Protein AF-A0ABD1U595-F1 (afdb_monomer)

Secondary structure (DSSP, 8-state):
------HHHHHHHHHHHHHHHHHHHHHHHHHHHHHHTTS-SS-HHHHHHHHHHHHHHHHHHHHHHHHIIIIIHHHHHHT-HHHHHHHHHHHHHHHHHHHHS---S---PPPHHHHHHHHH-

Radius of gyration: 20.92 Å; Cα contacts (8 Å, |Δi|>4): 44; chains: 1; bounding box: 61×36×52 Å

Organism: NCBI:txid205694

Foldseek 3Di:
DDPPPDVVVVVVVVVVVVVVVVVVVVVVVVVLVVLLVVFDPPDPVSVQLNQQVVVVVVVCVVVVVVCCVVPLVCCPVPPHVVVSVVVVVVVVVVVVVVVVVPDDDDDSDHHVVVVVVVVVD

InterPro domains:
  IPR000109 Proton-dependent oligopeptide transporter family [PF00854] (6-88)
  IPR036259 MFS transporter superfamily [G3DSA:1.20.1250.20] (1-106)
  IPR036259 MFS transporter superfamily [SSF103473] (9-97)

pLDDT: mean 78.47, std 11.55, range [34.69, 93.75]

Sequence (121 aa):
MLNSESPSHIQVFFFSLYLVALGQGVHKPCITAFVADQFDGQDAEERRGRSSLINWIHFSSVAGPLTAVLVLNYIQDNLSWSLGFGILGFNASITFRLVRKNRLRTIMAPSFDEVYELFIH

Mean predicted aligned error: 10.92 Å

Solvent-accessible surface area (backbone atoms only — not comparable to full-atom values): 7080 Å² total; per-residue (Å²): 134,85,79,79,75,56,71,62,61,59,50,51,50,53,51,50,50,51,51,50,53,49,52,61,61,52,50,57,59,49,52,53,48,58,58,53,70,75,40,59,85,82,43,75,67,41,46,52,43,46,54,19,50,54,49,52,52,53,50,48,66,54,52,47,59,53,49,42,59,59,52,48,46,47,38,35,77,73,74,35,58,69,58,51,52,47,53,52,54,51,51,53,53,50,50,57,54,49,69,70,48,89,76,88,83,83,77,79,60,78,36,64,68,61,53,50,58,65,71,77,109

Nearest PDB structures (foldseek):
  6j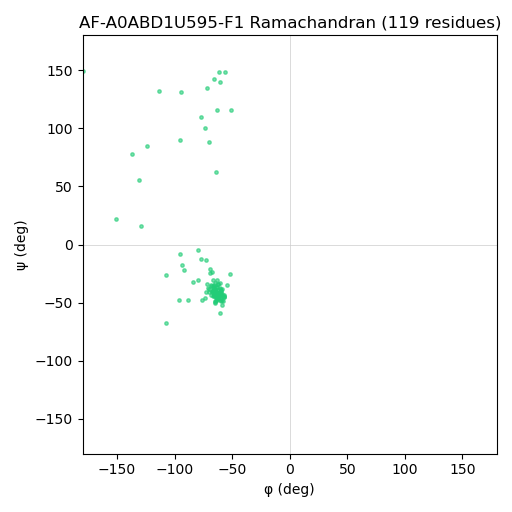qa-assembly1_A  TM=3.731E-01  e=5.165E+00  Onion yellows phytoplasma OY-W

Structure (mmCIF, N/CA/C/O backbone):
data_AF-A0ABD1U595-F1
#
_entry.id   AF-A0ABD1U595-F1
#
loop_
_atom_site.group_PDB
_atom_site.id
_atom_site.type_symbol
_atom_site.label_atom_id
_atom_site.label_alt_id
_atom_site.label_comp_id
_atom_site.label_asym_id
_atom_site.label_entity_id
_atom_site.label_seq_id
_atom_site.pdbx_PDB_ins_code
_atom_site.Cartn_x
_atom_site.Cartn_y
_atom_site.Cartn_z
_atom_site.occupancy
_atom_site.B_iso_or_equiv
_atom_site.auth_seq_id
_atom_site.auth_comp_id
_atom_site.auth_asym_id
_atom_site.auth_atom_id
_atom_site.pdbx_PDB_model_num
ATOM 1 N N . MET A 1 1 ? 29.239 -15.157 -28.351 1.00 34.69 1 MET A N 1
ATOM 2 C CA . MET A 1 1 ? 29.939 -15.290 -27.057 1.00 34.69 1 MET A CA 1
ATOM 3 C C . MET A 1 1 ? 28.868 -15.420 -25.989 1.00 34.69 1 MET A C 1
ATOM 5 O O . MET A 1 1 ? 28.252 -14.425 -25.643 1.00 34.69 1 MET A O 1
ATOM 9 N N . LEU A 1 2 ? 28.537 -16.652 -25.595 1.00 45.00 2 LEU A N 1
ATOM 10 C CA . LEU A 1 2 ? 27.580 -16.908 -24.518 1.00 45.00 2 LEU A CA 1
ATOM 11 C C . LEU A 1 2 ? 28.319 -16.654 -23.204 1.00 45.00 2 LEU A C 1
ATOM 13 O O . LEU A 1 2 ? 29.249 -17.389 -22.882 1.00 45.00 2 LEU A O 1
ATOM 17 N N . ASN A 1 3 ? 27.963 -15.578 -22.505 1.00 53.75 3 ASN A N 1
ATOM 18 C CA . ASN A 1 3 ? 28.464 -15.314 -21.163 1.00 53.75 3 ASN A CA 1
ATOM 19 C C . ASN A 1 3 ? 27.968 -16.459 -20.272 1.00 53.75 3 ASN A C 1
ATOM 21 O O . ASN A 1 3 ? 26.761 -16.649 -20.120 1.00 53.75 3 ASN A O 1
ATOM 25 N N . SER A 1 4 ? 28.881 -17.264 -19.736 1.00 53.38 4 SER A N 1
ATOM 26 C CA . SER A 1 4 ? 28.554 -18.218 -18.684 1.00 53.38 4 SER A CA 1
ATOM 27 C C . SER A 1 4 ? 28.258 -17.415 -17.419 1.00 53.38 4 SER A C 1
ATOM 29 O O . SER A 1 4 ? 29.170 -17.119 -16.646 1.00 53.38 4 SER A O 1
ATOM 31 N N . GLU A 1 5 ? 27.005 -17.001 -17.241 1.00 60.88 5 GLU A N 1
ATOM 32 C CA . GLU A 1 5 ? 26.511 -16.494 -15.961 1.00 60.88 5 GLU A CA 1
ATOM 33 C C . GLU A 1 5 ? 26.891 -17.528 -14.893 1.00 60.88 5 GLU A C 1
ATOM 35 O O . GLU A 1 5 ? 26.498 -18.697 -14.978 1.00 60.88 5 GLU A O 1
ATOM 40 N N . SER A 1 6 ? 27.747 -17.147 -13.941 1.00 64.19 6 SER A N 1
ATOM 41 C CA . SER A 1 6 ? 28.193 -18.082 -12.913 1.00 64.19 6 SER A CA 1
ATOM 42 C C . SER A 1 6 ? 26.966 -18.559 -12.116 1.00 64.19 6 SER A C 1
ATOM 44 O O . SER A 1 6 ? 26.073 -17.754 -11.829 1.00 64.19 6 SER A O 1
ATOM 46 N N . PRO A 1 7 ? 26.874 -19.855 -11.751 1.00 73.69 7 PRO A N 1
ATOM 47 C CA . PRO A 1 7 ? 25.695 -20.417 -11.077 1.00 73.69 7 PRO A CA 1
ATOM 48 C C . PRO A 1 7 ? 25.257 -19.633 -9.829 1.00 73.69 7 PRO A C 1
ATOM 50 O O . PRO A 1 7 ? 24.082 -19.643 -9.463 1.00 73.69 7 PRO A O 1
ATOM 53 N N . SER A 1 8 ? 26.192 -18.916 -9.202 1.00 77.69 8 SER A N 1
ATOM 54 C CA . SER A 1 8 ? 25.965 -18.062 -8.041 1.00 77.69 8 SER A CA 1
ATOM 55 C C . SER A 1 8 ? 25.091 -16.838 -8.331 1.00 77.69 8 SER A C 1
ATOM 57 O O . SER A 1 8 ? 24.268 -16.502 -7.484 1.00 77.69 8 SER A O 1
ATOM 59 N N . HIS A 1 9 ? 25.194 -16.183 -9.496 1.00 83.81 9 HIS A N 1
ATOM 60 C CA . HIS A 1 9 ? 24.334 -15.031 -9.818 1.00 83.81 9 HIS A CA 1
ATOM 61 C C . HIS A 1 9 ? 22.863 -15.440 -9.906 1.00 83.81 9 HIS A C 1
ATOM 63 O O . HIS A 1 9 ? 21.991 -14.763 -9.362 1.00 83.81 9 HIS A O 1
ATOM 69 N N . ILE A 1 10 ? 22.600 -16.593 -10.522 1.00 87.19 10 ILE A N 1
ATOM 70 C CA . ILE A 1 10 ? 21.255 -17.158 -10.653 1.00 87.19 10 ILE A CA 1
ATOM 71 C C . ILE A 1 10 ? 20.703 -17.545 -9.271 1.00 87.19 10 ILE A C 1
ATOM 73 O O . ILE A 1 10 ? 19.559 -17.231 -8.948 1.00 87.19 10 ILE A O 1
ATOM 77 N N . GLN A 1 11 ? 21.520 -18.174 -8.421 1.00 87.69 11 GLN A N 1
ATOM 78 C CA . GLN A 1 11 ? 21.128 -18.538 -7.053 1.00 87.69 11 GLN A CA 1
ATOM 79 C C . GLN A 1 11 ? 20.806 -17.315 -6.189 1.00 87.69 11 GLN A C 1
ATOM 81 O O . GLN A 1 11 ? 19.776 -17.298 -5.518 1.00 87.69 11 GLN A O 1
ATOM 86 N N . VAL A 1 12 ? 21.654 -16.282 -6.228 1.00 90.69 12 VAL A N 1
ATOM 87 C CA . VAL A 1 12 ? 21.429 -15.029 -5.495 1.00 90.69 12 VAL A CA 1
ATOM 88 C C . VAL A 1 12 ? 20.169 -14.331 -6.001 1.00 90.69 12 VAL A C 1
ATOM 90 O O . VAL A 1 12 ? 19.367 -13.878 -5.192 1.00 90.69 12 VAL A O 1
ATOM 93 N N . PHE A 1 13 ? 19.942 -14.308 -7.316 1.00 90.25 13 PHE A N 1
ATOM 94 C CA . PHE A 1 13 ? 18.737 -13.734 -7.910 1.00 90.25 13 PHE A CA 1
ATOM 95 C C . PHE A 1 13 ? 17.456 -14.406 -7.395 1.00 90.25 13 PHE A C 1
ATOM 97 O O . PHE A 1 13 ? 16.564 -13.726 -6.884 1.00 90.25 13 PHE A O 1
ATOM 104 N N . PHE A 1 14 ? 17.373 -15.739 -7.456 1.00 92.06 14 PHE A N 1
ATOM 105 C CA . PHE A 1 14 ? 16.207 -16.456 -6.938 1.00 92.06 14 PHE A CA 1
ATOM 106 C C . PHE A 1 14 ? 16.062 -16.304 -5.423 1.00 92.06 14 PHE A C 1
ATOM 108 O O . PH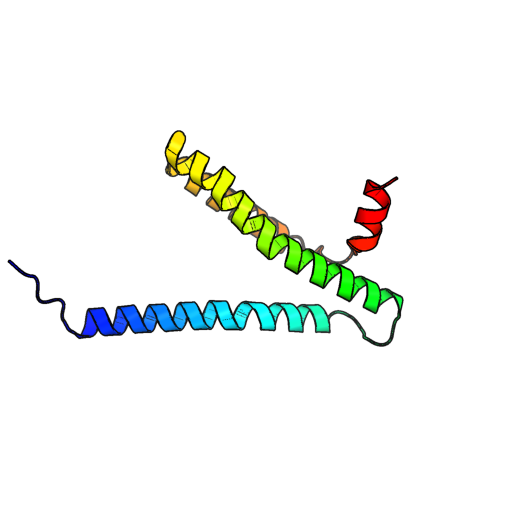E A 1 14 ? 14.952 -16.102 -4.939 1.00 92.06 14 PHE A O 1
ATOM 115 N N . PHE A 1 15 ? 17.161 -16.334 -4.670 1.00 93.75 15 PHE A N 1
ATOM 116 C CA . PHE A 1 15 ? 17.139 -16.100 -3.228 1.00 93.75 15 PHE A CA 1
ATOM 117 C C . PHE A 1 15 ? 16.577 -14.714 -2.875 1.00 93.75 15 PHE A C 1
ATOM 119 O O . PHE A 1 15 ? 15.694 -14.604 -2.024 1.00 93.75 15 PHE A O 1
ATOM 126 N N . SER A 1 16 ? 17.014 -13.662 -3.572 1.00 91.62 16 SER A N 1
ATOM 127 C CA . SER A 1 16 ? 16.464 -12.313 -3.423 1.00 91.62 16 SER A CA 1
ATOM 128 C C . SER A 1 16 ? 14.975 -12.252 -3.770 1.00 91.62 16 SER A C 1
ATOM 130 O O . SER A 1 16 ? 14.215 -11.623 -3.036 1.00 91.62 16 SER A O 1
ATOM 132 N N . LEU A 1 17 ? 14.529 -12.937 -4.829 1.00 92.00 17 LEU A N 1
ATOM 133 C CA . LEU A 1 17 ? 13.104 -13.020 -5.168 1.00 92.00 17 LEU A CA 1
ATOM 134 C C . LEU A 1 17 ? 12.282 -13.697 -4.063 1.00 92.00 17 LEU A C 1
ATOM 136 O O . LEU A 1 17 ? 11.220 -13.190 -3.699 1.00 92.00 17 LEU A O 1
ATOM 140 N N . TYR A 1 18 ? 12.780 -14.795 -3.485 1.00 93.62 18 TYR A N 1
ATOM 141 C CA . TYR A 1 18 ? 12.123 -15.459 -2.356 1.00 93.62 18 TYR A CA 1
ATOM 142 C C . TYR A 1 18 ? 12.054 -14.556 -1.122 1.00 93.62 18 TYR A C 1
ATOM 144 O O . TYR A 1 18 ? 11.005 -14.481 -0.485 1.00 93.62 18 TYR A O 1
ATOM 152 N N . LEU A 1 19 ? 13.122 -13.817 -0.807 1.00 92.00 19 LEU A N 1
ATOM 153 C CA . LEU A 1 19 ? 13.115 -12.848 0.292 1.00 92.00 19 LEU A CA 1
ATOM 154 C C . LEU A 1 19 ? 12.084 -11.731 0.084 1.00 92.00 19 LEU A C 1
ATOM 156 O O . LEU A 1 19 ? 11.373 -11.377 1.024 1.00 92.00 19 LEU A O 1
ATOM 160 N N . VAL A 1 20 ? 11.961 -11.197 -1.135 1.00 91.38 20 VAL A N 1
ATOM 161 C CA . VAL A 1 20 ? 10.950 -10.178 -1.460 1.00 91.38 20 VAL A CA 1
ATOM 162 C C . VAL A 1 20 ? 9.539 -10.748 -1.317 1.00 91.38 20 VAL A C 1
ATOM 164 O O . VAL A 1 20 ? 8.686 -10.111 -0.695 1.00 91.38 20 VAL A O 1
ATOM 167 N N . ALA A 1 21 ? 9.293 -11.953 -1.837 1.00 90.12 21 ALA A N 1
ATOM 168 C CA . ALA A 1 21 ? 7.999 -12.623 -1.718 1.00 90.12 21 ALA A CA 1
ATOM 169 C C . ALA A 1 21 ? 7.612 -12.858 -0.247 1.00 90.12 21 ALA A C 1
ATOM 171 O O . ALA A 1 21 ? 6.484 -12.559 0.151 1.00 90.12 21 ALA A O 1
ATOM 172 N N . LEU A 1 22 ? 8.561 -13.312 0.579 1.00 89.81 22 LEU A N 1
ATOM 173 C CA . LEU A 1 22 ? 8.367 -13.485 2.020 1.00 89.81 22 LEU A CA 1
ATOM 174 C C . LEU A 1 22 ? 8.094 -12.152 2.726 1.00 89.81 22 LEU A C 1
ATOM 176 O O . LEU A 1 22 ? 7.149 -12.057 3.508 1.00 89.81 22 LEU A O 1
ATOM 180 N N . GLY A 1 23 ? 8.866 -11.106 2.421 1.00 86.75 23 GLY A N 1
ATOM 181 C CA . GLY A 1 23 ? 8.679 -9.778 3.006 1.00 86.75 23 GLY A CA 1
ATOM 182 C C . GLY A 1 23 ? 7.292 -9.200 2.717 1.00 86.75 23 GLY A C 1
ATOM 183 O O . GLY A 1 23 ? 6.610 -8.729 3.626 1.00 86.75 23 GLY A O 1
ATOM 184 N N . GLN A 1 24 ? 6.827 -9.303 1.470 1.00 84.25 24 GLN A N 1
ATOM 185 C CA . GLN A 1 24 ? 5.488 -8.847 1.082 1.00 84.25 24 GLN A CA 1
ATOM 186 C C . GLN A 1 24 ? 4.370 -9.699 1.702 1.00 84.25 24 GLN A C 1
ATOM 188 O O . GLN A 1 24 ? 3.322 -9.163 2.071 1.00 84.25 24 GLN A O 1
ATOM 193 N N . GLY A 1 25 ? 4.595 -11.009 1.846 1.00 81.69 25 GLY A N 1
ATOM 194 C CA . GLY A 1 25 ? 3.645 -11.938 2.457 1.00 81.69 25 GLY A CA 1
ATOM 195 C C . GLY A 1 25 ? 3.436 -11.699 3.953 1.00 81.69 25 GLY A C 1
ATOM 196 O O . GLY A 1 25 ? 2.300 -11.729 4.416 1.00 81.69 25 GLY A O 1
ATOM 197 N N . VAL A 1 26 ? 4.505 -11.406 4.703 1.00 84.19 26 VAL A N 1
ATOM 198 C CA . VAL A 1 26 ? 4.448 -11.195 6.165 1.00 84.19 26 VAL A CA 1
ATOM 199 C C . VAL A 1 26 ? 3.946 -9.797 6.542 1.00 84.19 26 VAL A C 1
ATOM 201 O O . VAL A 1 26 ? 3.282 -9.625 7.564 1.00 84.19 26 VAL A O 1
ATOM 204 N N . HIS A 1 27 ? 4.206 -8.789 5.710 1.00 80.44 27 HIS A N 1
ATOM 205 C CA . HIS A 1 27 ? 3.836 -7.398 5.987 1.00 80.44 27 HIS A CA 1
ATOM 206 C C . HIS A 1 27 ? 2.320 -7.195 6.171 1.00 80.44 27 HIS A C 1
ATOM 208 O O . HIS A 1 27 ? 1.880 -6.526 7.107 1.00 80.44 27 HIS A O 1
ATOM 214 N N . LYS A 1 28 ? 1.509 -7.812 5.304 1.00 76.56 28 LYS A N 1
ATOM 215 C CA . LYS A 1 28 ? 0.044 -7.653 5.285 1.00 76.56 28 LYS A CA 1
ATOM 216 C C . LYS A 1 28 ? -0.670 -8.182 6.543 1.00 76.56 28 LYS A C 1
ATOM 218 O O . LYS A 1 28 ? -1.454 -7.422 7.122 1.00 76.56 28 LYS A O 1
ATOM 223 N N . PRO A 1 29 ? -0.428 -9.425 7.008 1.00 78.81 29 PRO A N 1
ATOM 224 C CA . PRO A 1 29 ? -1.050 -9.923 8.233 1.00 78.81 29 PRO A CA 1
ATOM 225 C C . PRO A 1 29 ? -0.520 -9.210 9.483 1.00 78.81 29 PRO A C 1
ATOM 227 O O . PRO A 1 29 ? -1.305 -8.947 10.387 1.00 78.81 29 PRO A O 1
ATOM 230 N N . CYS A 1 30 ? 0.765 -8.828 9.517 1.00 84.25 30 CYS A N 1
ATOM 231 C CA . CYS A 1 30 ? 1.360 -8.126 10.660 1.00 84.25 30 CYS A CA 1
ATOM 232 C C . CYS A 1 30 ? 0.713 -6.752 10.897 1.00 84.25 30 CYS A C 1
ATOM 234 O O . CYS A 1 30 ? 0.296 -6.450 12.012 1.00 84.25 30 CYS A O 1
ATOM 236 N N . ILE A 1 31 ? 0.547 -5.949 9.838 1.00 82.00 31 ILE A N 1
ATOM 237 C CA . ILE A 1 31 ? -0.132 -4.649 9.942 1.00 82.00 31 ILE A CA 1
ATOM 238 C C . ILE A 1 31 ? -1.581 -4.827 10.382 1.00 82.00 31 ILE A C 1
ATOM 240 O O . ILE A 1 31 ? -2.048 -4.099 11.250 1.00 82.00 31 ILE A O 1
ATOM 244 N N . THR A 1 32 ? -2.295 -5.791 9.801 1.00 82.81 32 THR A N 1
ATOM 245 C CA . THR A 1 32 ? -3.715 -5.996 10.117 1.00 82.81 32 THR A CA 1
ATOM 246 C C . THR A 1 32 ? -3.904 -6.454 11.564 1.00 82.81 32 THR A C 1
ATOM 248 O O . THR A 1 32 ? -4.827 -5.986 12.224 1.00 82.81 32 THR A O 1
ATOM 251 N N . ALA A 1 33 ? -3.014 -7.309 12.077 1.00 84.25 33 ALA A N 1
ATOM 252 C CA . ALA A 1 33 ? -3.000 -7.717 13.480 1.00 84.25 33 ALA A CA 1
ATOM 253 C C . ALA A 1 33 ? -2.694 -6.532 14.407 1.00 84.25 33 ALA A C 1
ATOM 255 O O . ALA A 1 33 ? -3.475 -6.252 15.306 1.00 84.25 33 ALA A O 1
ATOM 256 N N . PHE A 1 34 ? -1.641 -5.761 14.122 1.00 84.38 34 PHE A N 1
ATOM 257 C CA . PHE A 1 34 ? -1.299 -4.579 14.916 1.00 84.38 34 PHE A CA 1
ATOM 258 C C . PHE A 1 34 ? -2.423 -3.534 14.934 1.00 84.38 34 PHE A C 1
ATOM 260 O O . PHE A 1 34 ? -2.692 -2.933 15.966 1.00 84.38 34 PHE A O 1
ATOM 267 N N . VAL A 1 35 ? -3.089 -3.318 13.796 1.00 81.12 35 VAL A N 1
ATOM 268 C CA . VAL A 1 35 ? -4.251 -2.427 13.690 1.00 81.12 35 VAL A CA 1
ATOM 269 C C . VAL A 1 35 ? -5.430 -2.974 14.488 1.00 81.12 35 VAL A C 1
ATOM 271 O O . VAL A 1 35 ? -6.085 -2.211 15.188 1.00 81.12 35 VAL A O 1
ATOM 274 N N . ALA A 1 36 ? -5.699 -4.276 14.403 1.00 82.31 36 ALA A N 1
ATOM 275 C CA . ALA A 1 36 ? -6.746 -4.928 15.179 1.00 82.31 36 ALA A CA 1
ATOM 276 C C . ALA A 1 36 ? -6.496 -4.846 16.695 1.00 82.31 36 ALA A C 1
ATOM 278 O O . ALA A 1 36 ? -7.467 -4.711 17.436 1.00 82.31 36 ALA A O 1
ATOM 279 N N . ASP A 1 37 ? -5.231 -4.876 17.122 1.00 86.12 37 ASP A N 1
ATOM 280 C CA . ASP A 1 37 ? -4.803 -4.760 18.522 1.00 86.12 37 ASP A CA 1
ATOM 281 C C . ASP A 1 37 ? -4.943 -3.333 19.086 1.00 86.12 37 ASP A C 1
ATOM 283 O O . ASP A 1 37 ? -4.875 -3.148 20.298 1.00 86.12 37 ASP A O 1
ATOM 287 N N . GLN A 1 38 ? -5.153 -2.313 18.241 1.00 81.56 38 GLN A N 1
ATOM 288 C CA . GLN A 1 38 ? -5.412 -0.937 18.699 1.00 81.56 38 GLN A CA 1
ATOM 289 C C . GLN A 1 38 ? -6.844 -0.715 19.209 1.00 81.56 38 GLN A C 1
ATOM 291 O O . GLN A 1 38 ? -7.109 0.338 19.781 1.00 81.56 38 GLN A O 1
ATOM 296 N N . PHE A 1 39 ? -7.763 -1.655 18.974 1.00 80.88 39 PHE A N 1
ATOM 297 C CA . PHE A 1 39 ? -9.171 -1.539 19.361 1.00 80.88 39 PHE A CA 1
ATOM 298 C C . PHE A 1 39 ? -9.501 -2.573 20.431 1.00 80.88 39 PHE A C 1
ATOM 300 O O . PHE A 1 39 ? -9.202 -3.759 20.250 1.00 80.88 39 PHE A O 1
ATOM 307 N N . ASP A 1 40 ? -10.163 -2.156 21.508 1.00 76.81 40 ASP A N 1
ATOM 308 C CA . ASP A 1 40 ? -10.661 -3.083 22.512 1.00 76.81 40 ASP A CA 1
ATOM 309 C C . ASP A 1 40 ? -11.864 -3.862 21.947 1.00 76.81 40 ASP A C 1
ATOM 311 O O . ASP A 1 40 ? -12.767 -3.337 21.292 1.00 76.81 40 ASP A O 1
ATOM 315 N N . GLY A 1 41 ? -11.870 -5.175 22.168 1.00 71.94 41 GLY A N 1
ATOM 316 C CA . GLY A 1 41 ? -12.951 -6.060 21.745 1.00 71.94 41 GLY A CA 1
ATOM 317 C C . GLY A 1 41 ? -14.171 -6.026 22.667 1.00 71.94 41 GLY A C 1
ATOM 318 O O . GLY A 1 41 ? -15.156 -6.707 22.368 1.00 71.94 41 GLY A O 1
ATOM 319 N N . GLN A 1 42 ? -14.103 -5.302 23.788 1.00 76.06 42 GLN A N 1
ATOM 320 C CA . GLN A 1 42 ? -15.154 -5.268 24.808 1.00 76.06 42 GLN A CA 1
ATOM 321 C C . GLN A 1 42 ? -16.184 -4.144 24.591 1.00 76.06 42 GLN A C 1
ATOM 323 O O . GLN A 1 42 ? -17.322 -4.292 25.037 1.00 76.06 42 GLN A O 1
ATOM 328 N N . ASP A 1 43 ? -15.841 -3.082 23.852 1.00 80.31 43 ASP A N 1
ATOM 329 C CA . ASP A 1 43 ? -16.752 -1.976 23.524 1.00 80.31 43 ASP A CA 1
ATOM 330 C C . ASP A 1 43 ? -17.433 -2.189 22.157 1.00 80.31 43 ASP A C 1
ATOM 332 O O . ASP A 1 43 ? -16.799 -2.500 21.145 1.00 80.31 43 ASP A O 1
ATOM 336 N N . ALA A 1 44 ? -18.757 -2.037 22.104 1.00 77.81 44 ALA A N 1
ATOM 337 C CA . ALA A 1 44 ? -19.527 -2.176 20.872 1.00 77.81 44 ALA A CA 1
ATOM 338 C C . ALA A 1 44 ? -19.209 -1.076 19.839 1.00 77.81 44 ALA A C 1
ATOM 340 O O . ALA A 1 44 ? -19.292 -1.343 18.635 1.00 77.81 44 ALA A O 1
ATOM 341 N N . GLU A 1 45 ? -18.835 0.128 20.280 1.00 74.75 45 GLU A N 1
ATOM 3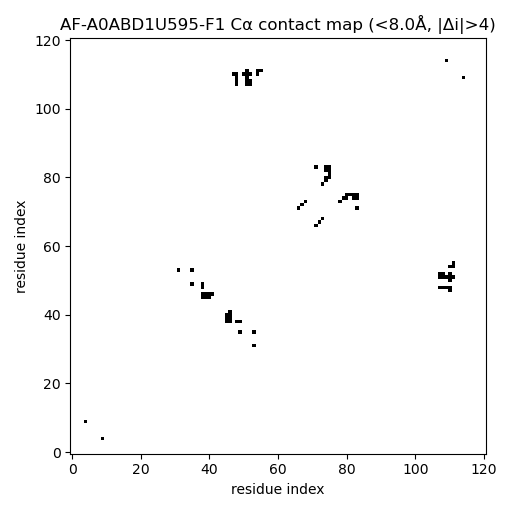42 C CA . GLU A 1 45 ? -18.472 1.245 19.401 1.00 74.75 45 GLU A CA 1
ATOM 343 C C . GLU A 1 45 ? -17.091 1.020 18.764 1.00 74.75 45 GLU A C 1
ATOM 345 O O . GLU A 1 45 ? -16.945 1.081 17.538 1.00 74.75 45 GLU A O 1
ATOM 350 N N . GLU A 1 46 ? -16.094 0.618 19.558 1.00 74.81 46 GLU A N 1
ATOM 351 C CA . GLU A 1 46 ? -14.743 0.333 19.055 1.00 74.81 46 GLU A CA 1
ATOM 352 C C . GLU A 1 46 ? -14.705 -0.868 18.098 1.00 74.81 46 GLU A C 1
ATOM 354 O O . GLU A 1 46 ? -13.972 -0.854 17.104 1.00 74.81 46 GLU A O 1
ATOM 359 N N . ARG A 1 47 ? -15.554 -1.884 18.309 1.00 76.62 47 ARG A N 1
ATOM 360 C CA . ARG A 1 47 ? -15.682 -3.033 17.389 1.00 76.62 47 ARG A CA 1
ATOM 361 C C . ARG A 1 47 ? -16.208 -2.642 16.008 1.00 76.62 47 ARG A C 1
ATOM 363 O O . ARG A 1 47 ? -15.767 -3.210 14.999 1.00 76.62 47 ARG A O 1
ATOM 370 N N . ARG A 1 48 ? -17.135 -1.680 15.942 1.00 77.69 48 ARG A N 1
ATOM 371 C CA . ARG A 1 48 ? -17.618 -1.118 14.668 1.00 77.69 48 ARG A CA 1
ATOM 372 C C . ARG A 1 48 ? -16.512 -0.320 13.984 1.00 77.69 48 ARG A C 1
ATOM 374 O O . ARG A 1 48 ? -16.261 -0.532 12.798 1.00 77.69 48 ARG A O 1
ATOM 381 N N . GLY A 1 49 ? -15.780 0.487 14.751 1.00 78.31 49 GLY A N 1
ATOM 382 C CA . GLY A 1 49 ? -14.602 1.214 14.277 1.00 78.31 49 GLY A CA 1
ATOM 383 C C . GLY A 1 49 ? -13.518 0.314 13.686 1.00 78.31 49 GLY A C 1
ATOM 384 O O . GLY A 1 49 ? -13.030 0.570 12.584 1.00 78.31 49 GLY A O 1
ATOM 385 N N . ARG A 1 50 ? -13.202 -0.794 14.364 1.00 80.00 50 ARG A N 1
ATOM 386 C CA . ARG A 1 50 ? -12.257 -1.811 13.886 1.00 80.00 50 ARG A CA 1
ATOM 387 C C . ARG A 1 50 ? -12.684 -2.408 12.547 1.00 80.00 50 ARG A C 1
ATOM 389 O O . ARG A 1 50 ? -11.868 -2.520 11.634 1.00 80.00 50 ARG A O 1
ATOM 396 N N . SER A 1 51 ? -13.953 -2.795 12.428 1.00 81.56 51 SER A N 1
ATOM 397 C CA . SER A 1 51 ? -14.484 -3.425 11.211 1.00 81.56 51 SER A CA 1
ATOM 398 C C . SER A 1 51 ? -14.497 -2.444 10.033 1.00 81.56 51 SER A C 1
ATOM 400 O O . SER A 1 51 ? -14.091 -2.807 8.929 1.00 81.56 51 SER A O 1
ATOM 402 N N . SER A 1 52 ? -14.861 -1.181 10.283 1.00 82.12 52 SER A N 1
ATOM 403 C CA . SER A 1 52 ? -14.775 -0.096 9.299 1.00 82.12 52 SER A CA 1
ATOM 404 C C . SER A 1 52 ? -13.337 0.124 8.819 1.00 82.12 52 SER A C 1
ATOM 406 O O . SER A 1 52 ? -13.075 0.141 7.615 1.00 82.12 52 SER A O 1
ATOM 408 N N . LEU A 1 53 ? -12.379 0.217 9.747 1.00 81.94 53 LEU A N 1
ATOM 409 C CA . LEU A 1 53 ? -10.979 0.458 9.409 1.00 81.94 53 LEU A CA 1
ATOM 410 C C . LEU A 1 53 ? -10.374 -0.687 8.585 1.00 81.94 53 LEU A C 1
ATOM 412 O O . LEU A 1 53 ? -9.699 -0.433 7.588 1.00 81.94 53 LEU A O 1
ATOM 416 N N . ILE A 1 54 ? -10.632 -1.941 8.967 1.00 83.19 54 ILE A N 1
ATOM 417 C CA . ILE A 1 54 ? -10.162 -3.113 8.213 1.00 83.19 54 ILE A CA 1
ATOM 418 C C . ILE A 1 54 ? -10.751 -3.110 6.797 1.00 83.19 54 ILE A C 1
ATOM 420 O O . ILE A 1 54 ? -10.023 -3.351 5.832 1.00 83.19 54 ILE A O 1
ATOM 424 N N . ASN A 1 55 ? -12.031 -2.764 6.651 1.00 85.06 55 ASN A N 1
ATOM 425 C CA . ASN A 1 55 ? -12.676 -2.6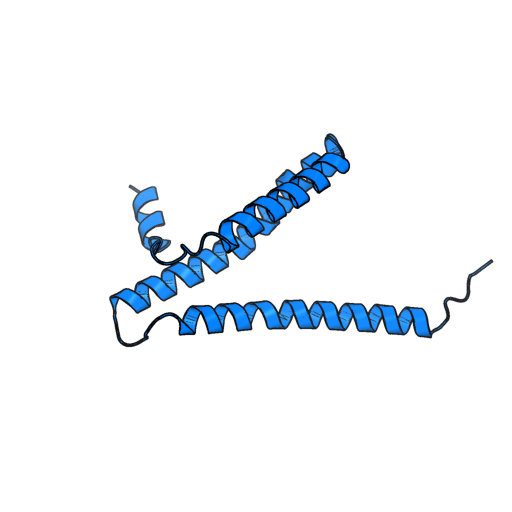85 5.345 1.00 85.06 55 ASN A CA 1
ATOM 426 C C . ASN A 1 55 ? -12.074 -1.575 4.460 1.00 85.06 55 ASN A C 1
ATOM 428 O O . ASN A 1 55 ? -11.748 -1.804 3.295 1.00 85.06 55 ASN A O 1
ATOM 432 N N . TRP A 1 56 ? -11.809 -0.394 5.027 1.00 83.12 56 TRP A N 1
ATOM 433 C CA . TRP A 1 56 ? -11.115 0.699 4.333 1.00 83.12 56 TRP A CA 1
ATOM 434 C C . TRP A 1 56 ? -9.693 0.349 3.902 1.00 83.12 56 TRP A C 1
ATOM 436 O O . TRP A 1 56 ? -9.278 0.701 2.792 1.00 83.12 56 TRP A O 1
ATOM 446 N N . ILE A 1 57 ? -8.955 -0.386 4.733 1.00 83.00 57 ILE A N 1
ATOM 447 C CA . ILE A 1 57 ? -7.629 -0.898 4.375 1.00 83.00 57 ILE A CA 1
ATOM 448 C C . ILE A 1 57 ? -7.738 -1.896 3.212 1.00 83.00 57 ILE A C 1
ATOM 450 O O . ILE A 1 57 ? -6.936 -1.833 2.276 1.00 83.00 57 ILE A O 1
ATOM 454 N N . HIS A 1 58 ? -8.737 -2.783 3.221 1.00 84.25 58 HIS A N 1
ATOM 455 C CA . HIS A 1 58 ? -8.970 -3.736 2.133 1.00 84.25 58 HIS A CA 1
ATOM 456 C C . HIS A 1 58 ? -9.335 -3.045 0.819 1.00 84.25 58 HIS A C 1
ATOM 458 O O . HIS A 1 58 ? -8.691 -3.314 -0.198 1.00 84.25 58 HIS A O 1
ATOM 464 N N . PHE A 1 59 ? -10.270 -2.095 0.834 1.00 86.62 59 PHE A N 1
ATOM 465 C CA . PHE A 1 59 ? -10.621 -1.314 -0.352 1.00 86.62 59 PHE A CA 1
ATOM 466 C C . PHE A 1 59 ? -9.409 -0.569 -0.924 1.00 86.62 59 PHE A C 1
ATOM 468 O O . PHE A 1 59 ? -9.098 -0.688 -2.111 1.00 86.62 59 PHE A O 1
ATOM 475 N N . SER A 1 60 ? -8.664 0.133 -0.066 1.00 85.75 60 SER A N 1
ATOM 476 C CA . SER A 1 60 ? -7.472 0.890 -0.470 1.00 85.75 60 SER A CA 1
ATOM 477 C C . SER A 1 60 ? -6.394 -0.008 -1.084 1.00 85.75 60 SER A C 1
ATOM 479 O O . SER A 1 60 ? -5.702 0.405 -2.015 1.00 85.75 60 SER A O 1
ATOM 481 N N . SER A 1 61 ? -6.273 -1.255 -0.614 1.00 84.81 61 SER A N 1
ATOM 482 C CA . SER A 1 61 ? -5.302 -2.222 -1.140 1.00 84.81 61 SER A CA 1
ATOM 483 C C . SER A 1 61 ? -5.590 -2.678 -2.574 1.00 84.81 61 SER A C 1
ATOM 485 O O . SER A 1 61 ? -4.663 -3.084 -3.272 1.00 84.81 61 SER A O 1
ATOM 487 N N . VAL A 1 62 ? -6.845 -2.578 -3.023 1.00 88.69 62 VAL A N 1
ATOM 488 C CA . VAL A 1 62 ? -7.262 -2.909 -4.393 1.00 88.69 62 VAL A CA 1
ATOM 489 C C . VAL A 1 62 ? -7.319 -1.646 -5.254 1.00 88.69 62 VAL A C 1
ATOM 491 O O . VAL A 1 62 ? -6.742 -1.607 -6.340 1.00 88.69 62 VAL A O 1
ATOM 494 N N . ALA A 1 63 ? -7.949 -0.581 -4.755 1.00 89.00 63 ALA A N 1
ATOM 495 C CA . ALA A 1 63 ? -8.125 0.673 -5.485 1.00 89.00 63 ALA A CA 1
ATOM 496 C C . ALA A 1 63 ? -6.798 1.411 -5.746 1.00 89.00 63 ALA A C 1
ATOM 498 O O . ALA A 1 63 ? -6.619 2.013 -6.808 1.00 89.00 63 ALA A O 1
ATOM 499 N N . GLY A 1 64 ? -5.849 1.347 -4.805 1.00 87.56 64 GLY A N 1
ATOM 500 C CA . GLY A 1 64 ? -4.546 2.005 -4.912 1.00 87.56 64 GLY A CA 1
ATOM 501 C C . GLY A 1 64 ? -3.725 1.518 -6.113 1.00 87.56 64 GLY A C 1
ATOM 502 O O . GLY A 1 64 ? -3.410 2.328 -6.988 1.00 87.56 64 GLY A O 1
ATOM 503 N N . PRO A 1 65 ? -3.409 0.211 -6.210 1.00 88.94 65 PRO A N 1
ATOM 504 C CA . PRO A 1 65 ? -2.692 -0.343 -7.357 1.00 88.94 65 PRO A CA 1
ATOM 505 C C . PRO A 1 65 ? -3.414 -0.125 -8.690 1.00 88.94 65 PRO A C 1
ATOM 507 O O . PRO A 1 65 ? -2.759 0.198 -9.675 1.00 88.94 65 PRO A O 1
ATOM 510 N N . LEU A 1 66 ? -4.749 -0.231 -8.726 1.00 90.75 66 LEU A N 1
ATOM 511 C CA . LEU A 1 66 ? -5.530 0.045 -9.939 1.00 90.75 66 LEU A CA 1
ATOM 512 C C . LEU A 1 66 ? -5.339 1.488 -10.418 1.00 90.75 66 LEU A C 1
ATOM 514 O O . LEU A 1 66 ? -5.043 1.728 -11.586 1.00 90.75 66 LEU A O 1
ATOM 518 N N . THR A 1 67 ? -5.445 2.449 -9.500 1.00 87.44 67 THR A N 1
ATOM 519 C CA . THR A 1 67 ? -5.246 3.868 -9.813 1.00 87.44 67 THR A CA 1
ATOM 520 C C . THR A 1 67 ? -3.808 4.139 -10.251 1.00 87.44 67 THR A C 1
ATOM 522 O O . THR A 1 67 ? -3.587 4.886 -11.200 1.00 87.44 67 THR A O 1
ATOM 525 N N . ALA A 1 68 ? -2.824 3.506 -9.607 1.00 85.31 68 ALA A N 1
ATOM 526 C CA . ALA A 1 68 ? -1.422 3.632 -9.989 1.00 85.31 68 ALA A CA 1
ATOM 527 C C . ALA A 1 68 ? -1.172 3.104 -11.410 1.00 85.31 68 ALA A C 1
ATOM 529 O O . ALA A 1 68 ? -0.558 3.796 -12.213 1.00 85.31 68 ALA A O 1
ATOM 530 N N . VAL A 1 69 ? -1.701 1.929 -11.756 1.00 88.19 69 VAL A N 1
ATOM 531 C CA . VAL A 1 69 ? -1.555 1.358 -13.104 1.00 88.19 69 VAL A CA 1
ATOM 532 C C . VAL A 1 69 ? -2.229 2.231 -14.165 1.00 88.19 69 VAL A C 1
ATOM 534 O O . VAL A 1 69 ? -1.693 2.370 -15.255 1.00 88.19 69 VAL A O 1
ATOM 537 N N . LEU A 1 70 ? -3.373 2.850 -13.869 1.00 86.25 70 LEU A N 1
ATOM 538 C CA . LEU A 1 70 ? -4.070 3.707 -14.835 1.00 86.25 70 LEU A CA 1
ATOM 539 C C . LEU A 1 70 ? -3.400 5.075 -15.002 1.00 86.25 70 LEU A C 1
ATOM 541 O O . LEU A 1 70 ? -3.181 5.532 -16.120 1.00 86.25 70 LEU A O 1
ATOM 545 N N . VAL A 1 71 ? -3.080 5.740 -13.892 1.00 85.50 71 VAL A N 1
ATOM 546 C CA . VAL A 1 71 ? -2.613 7.132 -13.894 1.00 85.50 71 VAL A CA 1
ATOM 547 C C . VAL A 1 71 ? -1.098 7.208 -14.044 1.00 85.50 71 VAL A C 1
ATOM 549 O O . VAL A 1 71 ? -0.596 7.977 -14.861 1.00 85.50 71 VAL A O 1
ATOM 552 N N . LEU A 1 72 ? -0.352 6.420 -13.266 1.00 83.75 72 LEU A N 1
ATOM 553 C CA . LEU A 1 72 ? 1.105 6.515 -13.238 1.00 83.75 72 LEU A CA 1
ATOM 554 C C . LEU A 1 72 ? 1.726 5.947 -14.516 1.00 83.75 72 LEU A C 1
ATOM 556 O O . LEU A 1 72 ? 2.616 6.595 -15.062 1.00 83.75 72 LEU A O 1
ATOM 560 N N . ASN A 1 73 ? 1.220 4.820 -15.037 1.00 84.12 73 ASN A N 1
ATOM 561 C CA . ASN A 1 73 ? 1.712 4.296 -16.319 1.00 84.12 73 ASN A CA 1
ATOM 562 C C . ASN A 1 73 ? 1.399 5.266 -17.459 1.00 84.12 73 ASN A C 1
ATOM 564 O O . ASN A 1 73 ? 2.275 5.547 -18.266 1.00 84.12 73 ASN A O 1
ATOM 568 N N . TYR A 1 74 ? 0.204 5.874 -17.484 1.00 86.19 74 TYR A N 1
ATOM 569 C CA . TYR A 1 74 ? -0.112 6.886 -18.496 1.00 86.19 74 TYR A CA 1
ATOM 570 C C . TYR A 1 74 ? 0.893 8.048 -18.475 1.00 86.19 74 TYR A C 1
ATOM 572 O O . TYR A 1 74 ? 1.381 8.455 -19.528 1.00 86.19 74 TYR A O 1
ATOM 580 N N . ILE A 1 75 ? 1.248 8.555 -17.290 1.00 85.12 75 ILE A N 1
ATOM 581 C CA . ILE A 1 75 ? 2.228 9.641 -17.132 1.00 85.12 75 ILE A CA 1
ATOM 582 C C . ILE A 1 75 ? 3.633 9.199 -17.562 1.00 85.12 75 ILE A C 1
ATOM 584 O O . ILE A 1 75 ? 4.335 9.956 -18.237 1.00 85.12 75 ILE A O 1
ATOM 588 N N . GLN A 1 76 ? 4.051 7.995 -17.173 1.00 80.88 76 GLN A N 1
ATOM 589 C CA . GLN A 1 76 ? 5.375 7.465 -17.500 1.00 80.88 76 GLN A CA 1
ATOM 590 C C . GLN A 1 76 ? 5.534 7.198 -19.001 1.00 80.88 76 GLN A C 1
ATOM 592 O O . GLN A 1 76 ? 6.584 7.532 -19.550 1.00 80.88 76 GLN A O 1
ATOM 597 N N . ASP A 1 77 ? 4.493 6.672 -19.648 1.00 84.00 77 ASP A N 1
ATOM 598 C CA . ASP A 1 77 ? 4.519 6.275 -21.056 1.00 84.00 77 ASP A CA 1
ATOM 599 C C . ASP A 1 77 ? 4.245 7.448 -22.016 1.00 84.00 77 ASP A C 1
ATOM 601 O O . ASP A 1 77 ? 4.798 7.472 -23.113 1.00 84.00 77 ASP A O 1
ATOM 605 N N . ASN A 1 78 ? 3.427 8.442 -21.625 1.00 83.94 78 ASN A N 1
ATOM 606 C CA . ASN A 1 78 ? 3.001 9.531 -22.525 1.00 83.94 78 ASN A CA 1
ATOM 607 C C . ASN A 1 78 ? 3.646 10.896 -22.244 1.00 83.94 78 ASN A C 1
ATOM 609 O O . ASN A 1 78 ? 3.711 11.722 -23.153 1.00 83.94 78 ASN A O 1
ATOM 613 N N . LEU A 1 79 ? 4.085 11.180 -21.011 1.00 82.88 79 LEU A N 1
ATOM 614 C CA . LEU A 1 79 ? 4.625 12.500 -20.652 1.00 82.88 79 LEU A CA 1
ATOM 615 C C . LEU A 1 79 ? 6.137 12.458 -20.459 1.00 82.88 79 LEU A C 1
ATOM 617 O O . LEU A 1 79 ? 6.873 13.093 -21.208 1.00 82.88 79 LEU A O 1
ATOM 621 N N . SER A 1 80 ? 6.607 11.768 -19.419 1.00 82.56 80 SER A N 1
ATOM 622 C CA . SER A 1 80 ? 8.032 11.492 -19.202 1.00 82.56 80 SER A CA 1
ATOM 623 C C . SER A 1 80 ? 8.255 10.666 -17.940 1.00 82.56 80 SER A C 1
ATOM 625 O O . SER A 1 80 ? 7.590 10.829 -16.913 1.00 82.56 80 SER A O 1
ATOM 627 N N . TRP A 1 81 ? 9.303 9.851 -17.982 1.00 81.50 81 TRP A N 1
ATOM 628 C CA . TRP A 1 81 ? 9.762 9.067 -16.839 1.00 81.50 81 TRP A CA 1
ATOM 629 C C . TRP A 1 81 ? 10.234 9.929 -15.652 1.00 81.50 81 TRP A C 1
ATOM 631 O O . TRP A 1 81 ? 10.057 9.553 -14.492 1.00 81.50 81 TRP A O 1
ATOM 641 N N . SER A 1 82 ? 10.774 11.125 -15.914 1.00 82.88 82 SER A N 1
ATOM 642 C CA . SER A 1 82 ? 11.216 12.065 -14.873 1.00 82.88 82 SER A CA 1
ATOM 643 C C . SER A 1 82 ? 10.058 12.606 -14.028 1.00 82.88 82 SER A C 1
ATOM 645 O O . SER A 1 82 ? 10.210 12.748 -12.813 1.00 82.88 82 SER A O 1
ATOM 647 N N . LEU A 1 83 ? 8.885 12.844 -14.625 1.00 80.62 83 LEU A N 1
ATOM 648 C CA . LEU A 1 83 ? 7.680 13.242 -13.888 1.00 80.62 83 LEU A CA 1
ATOM 649 C C . LEU A 1 83 ? 7.171 12.120 -12.977 1.00 80.62 83 LEU A C 1
ATOM 651 O O . LEU A 1 83 ? 6.809 12.389 -11.831 1.00 80.62 83 LEU A O 1
ATOM 655 N N . GLY A 1 84 ? 7.218 10.866 -13.440 1.00 79.88 84 GLY A N 1
ATOM 656 C CA . GLY A 1 84 ? 6.875 9.700 -12.619 1.00 79.88 84 GLY A CA 1
ATOM 657 C C . GLY A 1 84 ? 7.719 9.619 -11.340 1.00 79.88 84 GLY A C 1
ATOM 658 O O . GLY A 1 84 ? 7.186 9.424 -10.247 1.00 79.88 84 GLY A O 1
ATOM 659 N N . PHE A 1 85 ? 9.027 9.864 -11.449 1.00 83.81 85 PHE A N 1
ATOM 660 C CA . PHE A 1 85 ? 9.912 9.928 -10.283 1.00 83.81 85 PHE A CA 1
ATOM 661 C C . PHE A 1 85 ? 9.711 11.173 -9.415 1.00 83.81 85 PHE A C 1
ATOM 663 O O . PHE A 1 85 ? 9.818 11.089 -8.189 1.00 83.81 85 PHE A O 1
ATOM 670 N N . GLY A 1 86 ? 9.377 12.316 -10.019 1.00 86.31 86 GLY A N 1
ATOM 671 C CA . GLY A 1 86 ? 9.059 13.543 -9.288 1.00 86.31 86 GLY A CA 1
ATOM 672 C C . GLY A 1 86 ? 7.863 13.369 -8.347 1.00 86.31 86 GLY A C 1
ATOM 673 O O . GLY A 1 86 ? 7.920 13.787 -7.189 1.00 86.31 86 GLY A O 1
ATOM 674 N N . ILE A 1 87 ? 6.817 12.675 -8.808 1.00 85.19 87 ILE A N 1
ATOM 675 C CA . ILE A 1 87 ? 5.635 12.345 -7.997 1.00 85.19 87 ILE A CA 1
ATOM 676 C C . ILE A 1 87 ? 6.028 11.492 -6.783 1.00 85.19 87 ILE A C 1
ATOM 678 O O . ILE A 1 87 ? 5.570 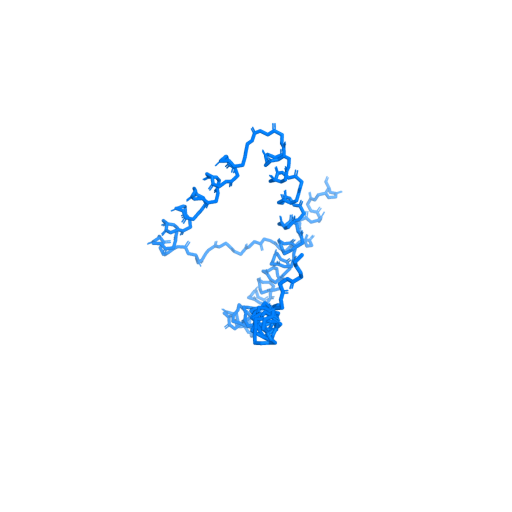11.758 -5.669 1.00 85.19 87 ILE A O 1
ATOM 682 N N . LEU A 1 88 ? 6.921 10.513 -6.968 1.00 82.69 88 LEU A N 1
ATOM 683 C CA . LEU A 1 88 ? 7.387 9.645 -5.885 1.00 82.69 88 LEU A CA 1
ATOM 684 C C . LEU A 1 88 ? 8.167 10.429 -4.816 1.00 82.69 88 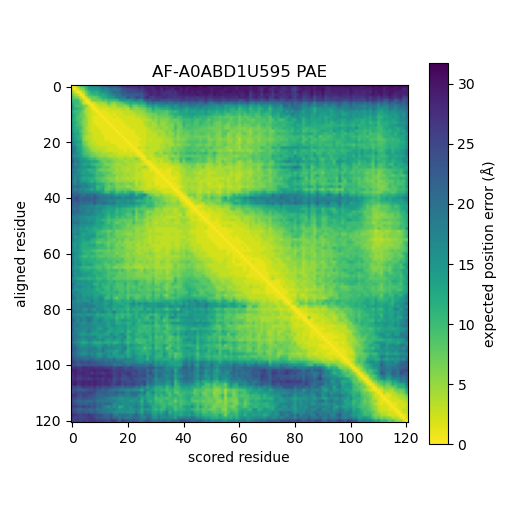LEU A C 1
ATOM 686 O O . LEU A 1 88 ? 7.909 10.282 -3.619 1.00 82.69 88 LEU A O 1
ATOM 690 N N . GLY A 1 89 ? 9.070 11.318 -5.238 1.00 86.62 89 GLY A N 1
ATOM 691 C CA . GLY A 1 89 ? 9.834 12.176 -4.326 1.00 86.62 89 GLY A CA 1
ATOM 692 C C . GLY A 1 89 ? 8.957 13.168 -3.554 1.00 86.62 89 GLY A C 1
ATOM 693 O O . GLY A 1 89 ? 9.152 13.391 -2.352 1.00 86.62 89 GLY A O 1
ATOM 694 N N . PHE A 1 90 ? 7.943 13.731 -4.214 1.00 88.50 90 PHE A N 1
ATOM 695 C CA . PHE A 1 90 ? 6.977 14.624 -3.578 1.00 88.50 90 PHE A CA 1
ATOM 696 C C . PHE A 1 90 ? 6.124 13.896 -2.531 1.00 88.50 90 PHE A C 1
ATOM 698 O O . PHE A 1 90 ? 5.970 14.381 -1.407 1.00 88.50 90 PHE A O 1
ATOM 705 N N . ASN A 1 91 ? 5.632 12.698 -2.860 1.00 84.00 91 ASN A N 1
ATOM 706 C CA . ASN A 1 91 ? 4.835 11.886 -1.945 1.00 84.00 91 ASN A CA 1
ATOM 707 C C . ASN A 1 91 ? 5.631 11.488 -0.686 1.00 84.00 91 ASN A C 1
ATOM 709 O O . ASN A 1 91 ? 5.151 11.665 0.437 1.00 84.00 91 ASN A O 1
ATOM 713 N N . ALA A 1 92 ? 6.887 11.059 -0.851 1.00 86.06 92 ALA A N 1
ATOM 714 C CA . ALA A 1 92 ? 7.779 10.754 0.269 1.00 86.06 92 ALA A CA 1
ATOM 715 C C . ALA A 1 92 ? 8.012 11.976 1.181 1.00 86.06 92 ALA A C 1
ATOM 717 O O . ALA A 1 92 ? 7.999 11.860 2.409 1.00 86.06 92 ALA A O 1
ATOM 718 N N . SER A 1 93 ? 8.149 13.166 0.591 1.00 86.62 93 SER A N 1
ATOM 719 C CA . SER A 1 93 ? 8.333 14.422 1.330 1.00 86.62 93 SER A CA 1
ATOM 720 C C . SER A 1 93 ? 7.103 14.806 2.161 1.00 86.62 93 SER A C 1
ATOM 722 O O . SER A 1 93 ? 7.239 15.268 3.298 1.00 86.62 93 SER A O 1
ATOM 724 N N . ILE A 1 94 ? 5.896 14.597 1.622 1.00 87.06 94 ILE A N 1
ATOM 725 C CA . ILE A 1 94 ? 4.638 14.798 2.354 1.00 87.06 94 ILE A CA 1
ATOM 726 C C . ILE A 1 94 ? 4.534 13.800 3.505 1.00 87.06 94 ILE A C 1
ATOM 728 O O . ILE A 1 94 ? 4.288 14.210 4.639 1.00 87.06 94 ILE A O 1
ATOM 732 N N . THR A 1 95 ? 4.781 12.518 3.237 1.00 79.44 95 THR A N 1
ATOM 733 C CA . THR A 1 95 ? 4.724 11.455 4.246 1.00 79.44 95 THR A CA 1
ATOM 734 C C . THR A 1 95 ? 5.676 11.745 5.405 1.00 79.44 95 THR A C 1
ATOM 736 O O . THR A 1 95 ? 5.263 11.709 6.560 1.00 79.44 95 THR A O 1
ATOM 739 N N . PHE A 1 96 ? 6.913 12.163 5.131 1.00 83.06 96 PHE A N 1
ATOM 740 C CA . PHE A 1 96 ? 7.870 12.549 6.172 1.00 83.06 96 PHE A CA 1
ATOM 741 C C . PHE A 1 96 ? 7.386 13.736 7.031 1.00 83.06 96 PHE A C 1
ATOM 743 O O . PHE A 1 96 ? 7.568 13.749 8.251 1.00 83.06 96 PHE A O 1
ATOM 750 N N . ARG A 1 97 ? 6.722 14.731 6.422 1.00 79.88 97 ARG A N 1
ATOM 751 C CA . ARG A 1 97 ? 6.132 15.867 7.156 1.00 79.88 97 ARG A CA 1
ATOM 752 C C . ARG A 1 97 ? 4.917 15.464 7.988 1.00 79.88 97 ARG A C 1
ATOM 754 O O . ARG A 1 97 ? 4.757 15.980 9.092 1.00 79.88 97 ARG A O 1
ATOM 761 N N . LEU A 1 98 ? 4.079 14.565 7.476 1.00 73.00 98 LEU A N 1
ATOM 762 C CA . LEU A 1 98 ? 2.906 14.059 8.187 1.00 73.00 98 LEU A CA 1
ATOM 763 C C . LEU A 1 98 ? 3.307 13.152 9.350 1.00 73.00 98 LEU A C 1
ATOM 765 O O . LEU A 1 98 ? 2.776 13.320 10.437 1.00 73.00 98 LEU A O 1
ATOM 769 N N . VAL A 1 99 ? 4.314 12.293 9.176 1.00 70.88 99 VAL A N 1
ATOM 770 C CA . VAL A 1 99 ? 4.875 11.466 10.259 1.00 70.88 99 VAL A CA 1
ATOM 771 C C . VAL A 1 99 ? 5.491 12.333 11.364 1.00 70.88 99 VAL A C 1
ATOM 773 O O . VAL A 1 99 ? 5.371 12.009 12.541 1.00 70.88 99 VAL A O 1
ATOM 776 N N . ARG A 1 100 ? 6.078 13.492 11.024 1.00 71.31 100 ARG A N 1
ATOM 777 C CA . ARG A 1 100 ? 6.515 14.480 12.030 1.00 71.31 100 ARG A C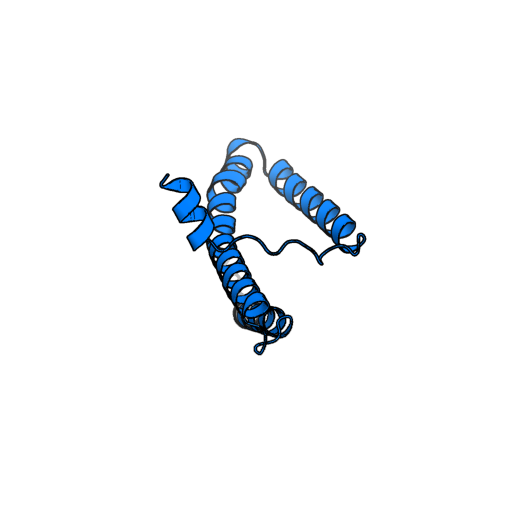A 1
ATOM 778 C C . 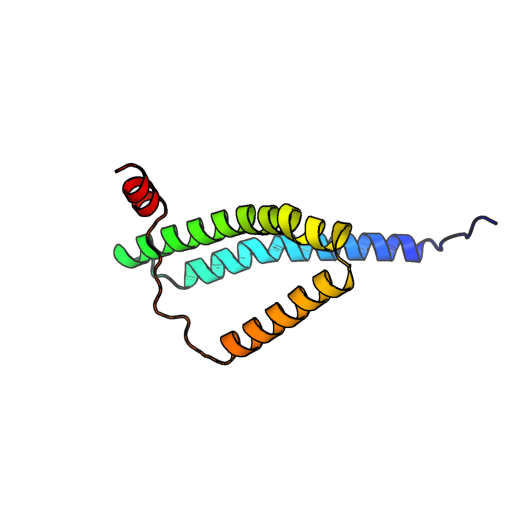ARG A 1 100 ? 5.367 15.178 12.757 1.00 71.31 100 ARG A C 1
ATOM 780 O O . ARG A 1 100 ? 5.567 15.682 13.862 1.00 71.31 100 ARG A O 1
ATOM 787 N N . LYS A 1 101 ? 4.179 15.249 12.159 1.00 66.31 101 LYS A N 1
ATOM 788 C CA . LYS A 1 101 ? 3.001 15.865 12.768 1.00 66.31 101 LYS A CA 1
ATOM 789 C C . LYS A 1 101 ? 2.194 14.754 13.437 1.00 66.31 101 LYS A C 1
ATOM 791 O O . LYS A 1 101 ? 1.329 14.155 12.817 1.00 66.31 101 LYS A O 1
ATOM 796 N N . ASN A 1 102 ? 2.499 14.485 14.706 1.00 52.00 102 ASN A N 1
ATOM 797 C CA . ASN A 1 102 ? 1.963 13.385 15.519 1.00 52.00 102 ASN A CA 1
ATOM 798 C C . ASN A 1 102 ? 0.435 13.487 15.776 1.00 52.00 102 ASN A C 1
ATOM 800 O O . ASN A 1 102 ? -0.007 13.686 16.906 1.00 52.00 102 ASN A O 1
ATOM 804 N N . ARG A 1 103 ? -0.393 13.431 14.725 1.00 58.53 103 ARG A N 1
ATOM 805 C CA . ARG A 1 103 ? -1.847 13.627 14.782 1.00 58.53 103 ARG A CA 1
ATOM 806 C C . ARG A 1 103 ? -2.569 12.592 13.907 1.00 58.53 103 ARG A C 1
ATOM 808 O O . ARG A 1 103 ? -3.026 12.895 12.813 1.00 58.53 103 ARG A O 1
ATOM 815 N N . LEU A 1 104 ? -2.680 11.367 14.418 1.00 51.31 104 LEU A N 1
ATOM 816 C CA . LEU A 1 104 ? -3.450 10.264 13.821 1.00 51.31 104 LEU A CA 1
ATOM 817 C C . LEU A 1 104 ? -4.353 9.614 14.882 1.00 51.31 104 LEU A C 1
ATOM 819 O O . LEU A 1 104 ? -4.235 8.428 15.158 1.00 51.31 104 LEU A O 1
ATOM 823 N N . ARG A 1 105 ? -5.205 10.397 15.555 1.00 50.69 105 ARG A N 1
ATOM 824 C CA . ARG A 1 105 ? -6.056 9.871 16.642 1.00 50.69 105 ARG A CA 1
ATOM 825 C C . ARG A 1 105 ? -7.547 10.192 16.542 1.00 50.69 105 ARG A C 1
ATOM 827 O O . ARG A 1 105 ? -8.225 10.101 17.554 1.00 50.69 105 ARG A O 1
ATOM 834 N N . THR A 1 106 ? -8.093 10.617 15.398 1.00 48.62 106 THR A N 1
ATOM 835 C CA . THR A 1 106 ? -9.480 11.141 15.447 1.00 48.62 106 THR A CA 1
ATOM 836 C C . THR A 1 106 ? -10.336 10.988 14.197 1.00 48.62 106 THR A C 1
ATOM 838 O O . THR A 1 106 ? -11.305 11.721 14.052 1.00 48.62 106 THR A O 1
ATOM 841 N N . ILE A 1 107 ? -10.037 10.055 13.293 1.00 51.62 107 ILE A N 1
ATOM 842 C CA . ILE A 1 107 ? -10.934 9.812 12.153 1.00 51.62 107 ILE A CA 1
ATOM 843 C C . ILE A 1 107 ? -11.322 8.340 12.150 1.00 51.62 107 ILE A C 1
ATOM 845 O O . ILE A 1 107 ? -10.688 7.517 11.497 1.00 51.62 107 ILE A O 1
ATOM 849 N N . MET A 1 108 ? -12.352 8.010 12.928 1.00 57.97 108 MET A N 1
ATOM 850 C CA . MET A 1 108 ? -13.119 6.797 12.680 1.00 57.97 108 MET A CA 1
ATOM 851 C C . MET A 1 108 ? -13.964 7.088 11.440 1.00 57.97 108 MET A C 1
ATOM 853 O O . MET A 1 108 ? -14.930 7.842 11.501 1.00 57.97 108 MET A O 1
ATOM 857 N N . ALA A 1 109 ? -13.510 6.601 10.286 1.00 64.19 109 ALA A N 1
ATOM 858 C CA . ALA A 1 109 ? -14.274 6.721 9.054 1.00 64.19 109 ALA A CA 1
ATOM 859 C C . ALA A 1 109 ? -15.566 5.892 9.182 1.00 64.19 109 ALA A C 1
ATOM 861 O O . ALA A 1 109 ? -15.518 4.805 9.777 1.00 64.19 109 ALA A O 1
ATOM 862 N N . PRO A 1 110 ? -16.696 6.374 8.634 1.00 66.75 110 PRO A N 1
ATOM 863 C CA . PRO A 1 110 ? -17.928 5.597 8.606 1.00 66.75 110 PRO A CA 1
ATOM 864 C C . PRO A 1 110 ? -17.679 4.262 7.906 1.00 66.75 110 PRO A C 1
ATOM 866 O O . PRO A 1 110 ? -16.820 4.149 7.017 1.00 66.75 110 PRO A O 1
ATOM 869 N N . SER A 1 111 ? -18.406 3.242 8.347 1.00 69.44 111 SER A N 1
ATOM 870 C CA . SER A 1 111 ? -18.329 1.925 7.717 1.00 69.44 111 SER A CA 1
ATOM 871 C C . SER A 1 111 ? -18.778 2.023 6.258 1.00 69.44 111 SER A C 1
ATOM 873 O O . SER A 1 111 ? -19.615 2.856 5.917 1.00 69.44 111 SER A O 1
ATOM 875 N N . PHE A 1 112 ? -18.222 1.194 5.371 1.00 68.50 112 PHE A N 1
ATOM 876 C CA . PHE A 1 112 ? -18.660 1.191 3.970 1.00 68.50 112 PHE A CA 1
ATOM 877 C C . PHE A 1 112 ? -20.166 0.976 3.841 1.00 68.50 112 PHE A C 1
ATOM 879 O O . PHE A 1 112 ? -20.759 1.593 2.970 1.00 68.50 112 PHE A O 1
ATOM 886 N N . ASP A 1 113 ? -20.775 0.168 4.710 1.00 69.00 113 ASP A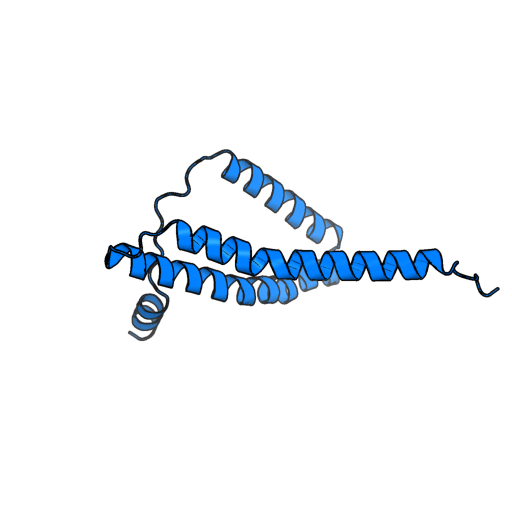 N 1
ATOM 887 C CA . ASP A 1 113 ? -22.220 -0.076 4.704 1.00 69.00 113 ASP A CA 1
ATOM 888 C C . ASP A 1 113 ? -23.009 1.232 4.896 1.00 69.00 113 ASP A C 1
ATOM 890 O O . ASP A 1 113 ? -23.928 1.510 4.134 1.00 69.00 113 ASP A O 1
ATOM 894 N N . GLU A 1 114 ? -22.586 2.109 5.813 1.00 72.81 114 GLU A N 1
ATOM 895 C CA . GLU A 1 114 ? -23.183 3.447 5.976 1.00 72.81 114 GLU A CA 1
ATOM 896 C C . GLU A 1 114 ? -22.946 4.355 4.760 1.00 72.81 114 GLU A C 1
ATOM 898 O O . GLU A 1 114 ? -23.809 5.156 4.407 1.00 72.81 114 GLU A O 1
ATOM 903 N N . VAL A 1 115 ? -21.789 4.243 4.102 1.00 71.06 115 VAL A N 1
ATOM 904 C CA . VAL A 1 115 ? -21.478 5.021 2.890 1.00 71.06 115 VAL A CA 1
ATOM 905 C C . VAL A 1 115 ? -22.297 4.537 1.688 1.00 71.06 115 VAL A C 1
ATOM 907 O O . VAL A 1 115 ? -22.729 5.361 0.886 1.00 71.06 115 VAL A O 1
ATOM 910 N N . TYR A 1 116 ? -22.527 3.229 1.561 1.00 66.81 116 TYR A N 1
ATOM 911 C CA . TYR A 1 116 ? -23.369 2.644 0.516 1.00 66.81 116 TYR A CA 1
ATOM 912 C C . TYR A 1 116 ? -24.834 3.050 0.687 1.00 66.81 116 TYR A C 1
ATOM 914 O O . TYR A 1 116 ? -25.455 3.466 -0.287 1.00 66.81 116 TYR A O 1
ATOM 922 N N . GLU A 1 117 ? -25.360 3.010 1.912 1.00 75.88 117 GLU A N 1
ATOM 923 C CA . GLU A 1 117 ? -26.712 3.496 2.219 1.00 75.88 117 GLU A CA 1
ATOM 924 C C . GLU A 1 117 ? -26.867 4.994 1.902 1.00 75.88 117 GLU A C 1
ATOM 926 O O . GLU A 1 117 ? -27.885 5.412 1.354 1.00 75.88 117 GLU A O 1
ATOM 931 N N . LEU A 1 118 ? -25.828 5.804 2.143 1.00 75.12 118 LEU A N 1
ATOM 932 C CA . LEU A 1 118 ? -25.812 7.227 1.778 1.00 75.12 118 LEU A CA 1
ATOM 933 C C . LEU A 1 118 ? -25.757 7.476 0.257 1.00 75.12 118 LEU A C 1
ATOM 935 O O . LEU A 1 118 ? -26.078 8.570 -0.191 1.00 75.12 118 LEU A O 1
ATOM 939 N N . PHE A 1 119 ? -25.303 6.501 -0.534 1.00 67.38 119 PHE A N 1
ATOM 940 C CA . PHE A 1 119 ? -25.183 6.617 -1.993 1.00 67.38 119 PHE A CA 1
ATOM 941 C C . PHE A 1 119 ? -26.415 6.101 -2.749 1.00 67.38 119 PHE A C 1
ATOM 943 O O . PHE A 1 119 ? -26.563 6.385 -3.937 1.00 67.38 119 PHE A O 1
ATOM 950 N N . ILE A 1 120 ? -27.259 5.304 -2.088 1.00 69.88 120 ILE A N 1
ATOM 951 C CA . ILE A 1 120 ? -28.451 4.673 -2.675 1.00 69.88 120 ILE A CA 1
ATOM 952 C C . ILE A 1 120 ? -29.731 5.500 -2.415 1.00 69.88 120 ILE A C 1
ATOM 954 O O . ILE A 1 120 ? -30.765 5.231 -3.029 1.00 69.88 120 ILE A O 1
ATOM 958 N N . HIS A 1 121 ? -29.654 6.548 -1.590 1.00 52.06 121 HIS A N 1
ATOM 959 C CA . HIS A 1 121 ? -30.730 7.507 -1.307 1.00 52.06 121 HIS A CA 1
ATOM 960 C C . HIS A 1 121 ? -30.449 8.898 -1.887 1.00 52.06 121 HIS A C 1
ATOM 962 O O . HIS A 1 121 ? -31.440 9.567 -2.267 1.00 52.06 121 HIS A O 1
#